Protein AF-A0A529GI39-F1 (afdb_monomer_lite)

Radius of gyration: 12.24 Å; chains: 1; bounding box: 31×32×24 Å

Foldseek 3Di:
DPPPEADDDPVLDDPLPLLVSLLSHWRDPVDHDPPRDFLPALLNVLNSCVNSVVDDPVRSVVSRPDPPPCPSVVSVVSND

Sequence (80 aa):
MAQTHTEWVPEHFIGGHSALDLSNAVFDRRVPAPDNELFKSTQDVANWFMASGLADHHQAQAVSEIEDGRFVERVREVRE

pLDDT: mean 81.06, std 11.9, range [37.62, 96.12]

Structure (mmCIF, N/CA/C/O backbone):
data_AF-A0A529GI39-F1
#
_entry.id   AF-A0A529GI39-F1
#
loop_
_atom_site.group_PDB
_atom_site.id
_at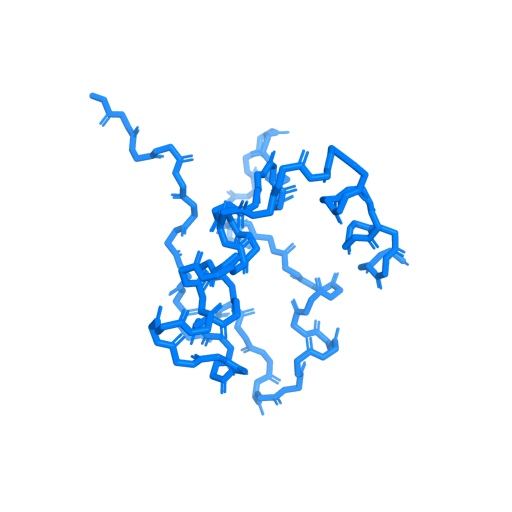om_site.type_symbol
_atom_site.label_atom_id
_atom_site.label_alt_id
_atom_site.label_comp_id
_atom_site.label_asym_id
_atom_site.label_entity_id
_atom_site.label_seq_id
_atom_site.pdbx_PDB_ins_code
_atom_site.Cartn_x
_atom_site.Cartn_y
_atom_site.Cartn_z
_atom_site.occupancy
_atom_site.B_iso_or_equiv
_atom_site.auth_seq_id
_atom_site.auth_comp_id
_atom_site.auth_asym_id
_atom_site.auth_atom_id
_atom_site.pdbx_PDB_model_num
ATOM 1 N N . MET A 1 1 ? -2.064 23.321 -4.764 1.00 37.62 1 MET A N 1
ATOM 2 C CA . MET A 1 1 ? -2.561 22.187 -3.964 1.00 37.62 1 MET A CA 1
ATOM 3 C C . MET A 1 1 ? -1.708 20.992 -4.353 1.00 37.62 1 MET A C 1
ATOM 5 O O . MET A 1 1 ? -1.831 20.543 -5.483 1.00 37.62 1 MET A O 1
ATOM 9 N N . ALA A 1 2 ? -0.744 20.599 -3.518 1.00 47.72 2 ALA A N 1
ATOM 10 C CA . ALA A 1 2 ? 0.041 19.390 -3.771 1.00 47.72 2 ALA A CA 1
ATOM 11 C C . ALA A 1 2 ? -0.886 18.173 -3.623 1.00 47.72 2 ALA A C 1
ATOM 13 O O . ALA A 1 2 ? -1.785 18.210 -2.782 1.00 47.72 2 ALA A O 1
ATOM 14 N N . GLN A 1 3 ? -0.725 17.150 -4.463 1.00 49.22 3 GLN A N 1
ATOM 15 C CA . GLN A 1 3 ? -1.536 15.932 -4.400 1.00 49.22 3 GLN A CA 1
ATOM 16 C C . GLN A 1 3 ? -1.451 15.337 -2.984 1.00 49.22 3 GLN A C 1
ATOM 18 O O . GLN A 1 3 ? -0.365 15.071 -2.482 1.00 49.22 3 GLN A O 1
ATOM 23 N N . THR A 1 4 ? -2.598 15.171 -2.324 1.00 66.69 4 THR A N 1
ATOM 24 C CA . THR A 1 4 ? -2.719 14.696 -0.932 1.00 66.69 4 THR A CA 1
ATOM 25 C C . THR A 1 4 ? -2.648 13.174 -0.798 1.00 66.69 4 THR A C 1
ATOM 27 O O . THR A 1 4 ? -2.921 12.648 0.275 1.00 66.69 4 THR A O 1
ATOM 30 N N . HIS A 1 5 ? -2.325 12.464 -1.878 1.00 64.81 5 HIS A N 1
ATOM 31 C CA . HIS A 1 5 ? -2.268 11.007 -1.929 1.00 64.81 5 HIS A CA 1
ATOM 32 C C . HIS A 1 5 ? -0.987 10.548 -2.628 1.00 64.81 5 HIS A C 1
ATOM 34 O O . HIS A 1 5 ? -0.461 11.237 -3.509 1.00 64.81 5 HIS A O 1
ATOM 40 N N . THR A 1 6 ? -0.511 9.361 -2.272 1.00 70.12 6 THR A N 1
ATOM 41 C CA . THR A 1 6 ? 0.698 8.789 -2.882 1.00 70.12 6 THR A CA 1
ATOM 42 C C . THR A 1 6 ? 0.430 8.309 -4.309 1.00 70.12 6 THR A C 1
ATOM 44 O O . THR A 1 6 ? -0.534 7.576 -4.543 1.00 70.12 6 THR A O 1
ATOM 47 N N . GLU A 1 7 ? 1.289 8.704 -5.255 1.00 73.62 7 GLU A N 1
ATOM 48 C CA . GLU A 1 7 ? 1.338 8.145 -6.610 1.00 73.62 7 GLU A CA 1
ATOM 49 C C . GLU A 1 7 ? 2.341 6.982 -6.630 1.00 73.62 7 GLU A C 1
ATOM 51 O O . GLU A 1 7 ? 3.542 7.164 -6.436 1.00 73.62 7 GLU A O 1
ATOM 56 N N . TRP A 1 8 ? 1.840 5.761 -6.801 1.00 76.62 8 TRP A N 1
ATOM 57 C CA . TRP A 1 8 ? 2.666 4.556 -6.792 1.00 76.62 8 TRP A CA 1
ATOM 58 C C . TRP A 1 8 ? 3.203 4.256 -8.193 1.00 76.62 8 TRP A C 1
ATOM 60 O O . TRP A 1 8 ? 2.423 4.118 -9.133 1.00 76.62 8 TRP A O 1
ATOM 70 N N . VAL A 1 9 ? 4.522 4.095 -8.321 1.00 77.25 9 VAL A N 1
ATOM 71 C CA . VAL A 1 9 ? 5.188 3.715 -9.579 1.00 77.25 9 VAL A CA 1
ATOM 72 C C . VAL A 1 9 ? 5.787 2.306 -9.486 1.00 77.25 9 VAL A C 1
ATOM 74 O O . VAL A 1 9 ? 6.085 1.855 -8.375 1.00 77.25 9 VAL A O 1
ATOM 77 N N . PRO A 1 10 ? 5.988 1.591 -10.612 1.00 74.12 10 PRO A N 1
ATOM 78 C CA . PRO A 1 10 ? 6.514 0.222 -10.616 1.00 74.12 10 PRO A CA 1
ATOM 79 C C . PRO A 1 10 ? 7.811 0.027 -9.814 1.00 74.12 10 PRO A C 1
ATOM 81 O O . PRO A 1 10 ? 7.996 -1.009 -9.183 1.00 74.12 10 PRO A O 1
ATOM 84 N N . GLU A 1 11 ? 8.687 1.030 -9.767 1.00 75.00 11 GLU A N 1
ATOM 85 C CA . GLU A 1 11 ? 9.961 1.014 -9.037 1.00 75.00 11 GLU A CA 1
ATOM 86 C C . GLU A 1 11 ? 9.800 0.956 -7.506 1.00 75.00 11 GLU A C 1
ATOM 88 O O . GLU A 1 11 ? 10.766 0.686 -6.782 1.00 75.00 11 GLU A O 1
ATOM 93 N N . HIS A 1 12 ? 8.594 1.203 -6.989 1.00 73.75 12 HIS A N 1
ATOM 94 C CA . HIS A 1 12 ? 8.281 1.030 -5.571 1.00 73.75 12 HIS A CA 1
ATOM 95 C C . HIS A 1 12 ? 8.086 -0.447 -5.191 1.00 73.75 12 HIS A C 1
ATOM 97 O O . HIS A 1 12 ? 8.276 -0.790 -4.019 1.00 73.75 12 HIS A O 1
ATOM 103 N N . PHE A 1 13 ? 7.831 -1.321 -6.169 1.00 76.56 13 PHE A N 1
ATOM 104 C CA . PHE A 1 13 ? 7.536 -2.741 -5.982 1.00 76.56 13 PHE A CA 1
ATOM 105 C C . PHE A 1 13 ? 8.753 -3.637 -6.290 1.00 76.56 13 PHE A C 1
ATOM 107 O O . PHE A 1 13 ? 9.532 -3.411 -7.215 1.00 76.56 13 PHE A O 1
ATOM 114 N N . ILE A 1 14 ? 8.914 -4.692 -5.504 1.00 75.25 14 ILE A N 1
ATOM 115 C CA . ILE A 1 14 ? 9.953 -5.717 -5.527 1.00 75.25 14 ILE A CA 1
ATOM 116 C C . ILE A 1 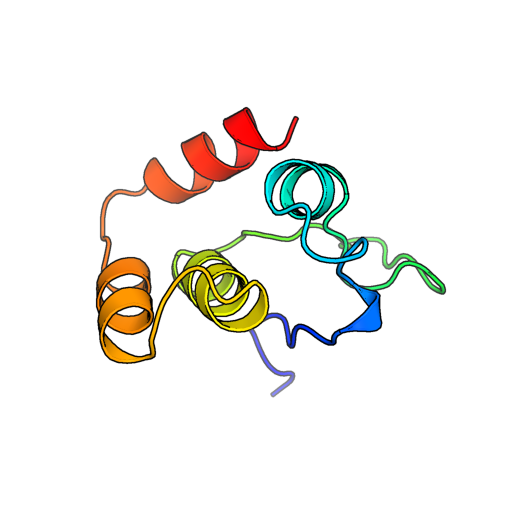14 ? 9.390 -6.935 -6.268 1.00 75.25 14 ILE A C 1
ATOM 118 O O . ILE A 1 14 ? 9.026 -7.965 -5.692 1.00 75.25 14 ILE A O 1
ATOM 122 N N . GLY A 1 15 ? 9.308 -6.808 -7.594 1.00 67.31 15 GLY A N 1
ATOM 123 C CA . GLY A 1 15 ? 9.065 -7.938 -8.496 1.00 67.31 15 GLY A CA 1
ATOM 124 C C . GLY A 1 15 ? 7.769 -8.720 -8.241 1.00 67.31 15 GLY A C 1
ATOM 125 O O . GLY A 1 15 ? 7.747 -9.921 -8.498 1.00 67.31 15 GLY A O 1
ATOM 126 N N . GLY A 1 16 ? 6.721 -8.072 -7.719 1.00 70.19 16 GLY A N 1
ATOM 127 C CA . GLY A 1 16 ? 5.401 -8.677 -7.501 1.00 70.19 16 GLY A CA 1
ATOM 128 C C . GLY A 1 16 ? 5.225 -9.422 -6.172 1.00 70.19 16 GLY A C 1
ATOM 129 O O . GLY A 1 16 ? 4.279 -10.196 -6.035 1.00 70.19 16 GLY A O 1
ATOM 130 N N . HIS A 1 17 ? 6.107 -9.219 -5.189 1.00 82.38 17 HIS A N 1
ATOM 131 C CA . HIS A 1 17 ? 5.958 -9.804 -3.854 1.00 82.38 17 HIS A CA 1
ATOM 132 C C . HIS A 1 17 ? 5.233 -8.838 -2.916 1.00 82.38 17 HIS A C 1
ATOM 134 O O . HIS A 1 17 ? 5.867 -8.148 -2.122 1.00 82.38 17 HIS A O 1
ATOM 140 N N . SER A 1 18 ? 3.899 -8.842 -2.941 1.00 80.75 18 SER A N 1
ATOM 141 C CA . SER A 1 18 ? 3.083 -7.848 -2.226 1.00 80.75 18 SER A CA 1
ATOM 142 C C . SER A 1 18 ? 3.395 -7.714 -0.729 1.00 80.75 18 SER A C 1
ATOM 144 O O . SER A 1 18 ? 3.313 -6.617 -0.190 1.00 80.75 18 SER A O 1
ATOM 146 N N . ALA A 1 19 ? 3.791 -8.799 -0.052 1.00 81.06 19 ALA A N 1
ATOM 147 C CA . ALA A 1 19 ? 4.212 -8.738 1.350 1.00 81.06 19 ALA A CA 1
ATOM 148 C C . ALA A 1 19 ? 5.526 -7.954 1.533 1.00 81.06 19 ALA A C 1
ATOM 150 O O . ALA A 1 19 ? 5.618 -7.098 2.406 1.00 81.06 19 ALA A O 1
ATOM 151 N N . LEU A 1 20 ? 6.523 -8.197 0.673 1.00 79.62 20 LEU A N 1
ATOM 152 C CA . LEU A 1 20 ? 7.781 -7.445 0.687 1.00 79.62 20 LEU A CA 1
ATOM 153 C C . LEU A 1 20 ? 7.558 -5.990 0.271 1.00 79.62 20 LEU A C 1
ATOM 155 O O . LEU A 1 20 ? 8.202 -5.096 0.817 1.00 79.62 20 LEU A O 1
ATOM 159 N N . ASP A 1 21 ? 6.635 -5.755 -0.658 1.00 83.00 21 ASP A N 1
ATOM 160 C CA . ASP A 1 21 ? 6.277 -4.419 -1.131 1.00 83.00 21 ASP A CA 1
ATOM 161 C C . ASP A 1 21 ? 5.615 -3.597 -0.036 1.00 83.00 21 ASP A C 1
ATOM 163 O O . ASP A 1 21 ? 5.942 -2.423 0.122 1.00 83.00 21 ASP A O 1
ATOM 167 N N . LEU A 1 22 ? 4.733 -4.221 0.750 1.00 85.69 22 LEU A N 1
ATOM 168 C CA . LEU A 1 22 ? 4.067 -3.581 1.876 1.00 85.69 22 LEU A CA 1
ATOM 169 C C . LEU A 1 22 ? 5.080 -3.202 2.966 1.00 85.69 22 LEU A C 1
ATOM 171 O O . LEU A 1 22 ? 5.148 -2.031 3.344 1.00 85.69 22 LEU A O 1
ATOM 175 N N . SER A 1 23 ? 5.917 -4.151 3.404 1.00 81.56 23 SER A N 1
ATOM 176 C CA . SER A 1 23 ? 6.937 -3.914 4.440 1.00 81.56 23 SER A CA 1
ATOM 177 C C . SER A 1 23 ? 7.993 -2.881 4.029 1.00 81.56 23 SER A C 1
ATOM 179 O O . SER A 1 23 ? 8.493 -2.136 4.866 1.00 81.56 23 SER A O 1
ATOM 181 N N . ASN A 1 24 ? 8.313 -2.779 2.733 1.00 76.50 24 ASN A N 1
ATOM 182 C CA . ASN A 1 24 ? 9.330 -1.852 2.216 1.00 76.50 24 ASN A CA 1
ATOM 183 C C . ASN A 1 24 ? 8.752 -0.585 1.563 1.00 76.50 24 ASN A C 1
ATOM 185 O O . ASN A 1 24 ? 9.494 0.165 0.913 1.00 76.50 24 ASN A O 1
ATOM 189 N N . ALA A 1 25 ? 7.448 -0.340 1.684 1.00 76.62 25 ALA A N 1
ATOM 190 C CA . ALA A 1 25 ? 6.790 0.815 1.088 1.00 76.62 25 ALA A CA 1
ATOM 191 C C . ALA A 1 25 ? 7.287 2.129 1.721 1.00 76.62 25 ALA A C 1
ATOM 193 O O . ALA A 1 25 ? 7.173 2.324 2.936 1.00 76.62 25 ALA A O 1
ATOM 194 N N . VAL A 1 26 ? 7.820 3.030 0.888 1.00 71.00 26 VAL A N 1
ATOM 195 C CA . VAL A 1 26 ? 8.244 4.401 1.238 1.00 71.00 26 VAL A CA 1
ATOM 196 C C . VAL A 1 26 ? 7.983 5.335 0.048 1.00 71.00 26 VAL A C 1
ATOM 198 O O . VAL A 1 26 ? 7.986 4.858 -1.088 1.00 71.00 26 VAL A O 1
ATOM 201 N N . PHE A 1 27 ? 7.722 6.629 0.289 1.00 67.50 27 PHE A N 1
ATOM 202 C CA . PHE A 1 27 ? 7.292 7.571 -0.762 1.00 67.50 27 PHE A CA 1
ATOM 203 C C . PHE A 1 27 ? 8.412 7.882 -1.765 1.00 67.50 27 PHE A C 1
ATOM 205 O O . PHE A 1 27 ? 8.208 7.775 -2.970 1.00 67.50 27 PHE A O 1
ATOM 212 N N . ASP A 1 28 ? 9.609 8.213 -1.272 1.00 68.19 28 ASP A N 1
ATOM 213 C CA . ASP A 1 28 ? 10.818 8.362 -2.087 1.00 68.19 28 ASP A CA 1
ATOM 214 C C . ASP A 1 28 ? 11.996 7.644 -1.405 1.00 68.19 28 ASP A C 1
ATOM 216 O O . ASP A 1 28 ? 12.380 7.956 -0.272 1.00 68.19 28 ASP A O 1
ATOM 220 N N . ARG A 1 29 ? 12.564 6.642 -2.093 1.00 68.50 29 ARG A N 1
ATOM 221 C CA . ARG A 1 29 ? 13.756 5.896 -1.637 1.00 68.50 29 ARG A CA 1
ATOM 222 C C . ARG A 1 29 ? 15.063 6.642 -1.896 1.00 68.50 29 ARG A C 1
ATOM 224 O O . ARG A 1 29 ? 16.055 6.378 -1.223 1.00 68.50 29 ARG A O 1
ATOM 231 N N . ARG A 1 30 ? 15.098 7.512 -2.906 1.00 69.38 30 ARG A N 1
ATOM 232 C CA . ARG A 1 30 ? 16.299 8.240 -3.341 1.00 69.38 30 ARG A CA 1
ATOM 233 C C . ARG A 1 30 ? 16.494 9.513 -2.530 1.00 69.38 30 ARG A C 1
ATOM 235 O O . ARG A 1 30 ? 17.636 9.880 -2.262 1.00 69.38 30 ARG A O 1
ATOM 242 N N . VAL A 1 31 ? 15.401 10.161 -2.135 1.00 67.00 31 VAL A N 1
ATOM 243 C CA . VAL A 1 31 ? 15.410 11.391 -1.337 1.00 67.00 31 VAL A CA 1
ATOM 244 C C . VAL A 1 31 ? 14.363 11.282 -0.222 1.00 67.00 31 VAL A C 1
ATOM 246 O O . VAL A 1 31 ? 13.263 11.815 -0.352 1.00 67.00 31 VAL A O 1
ATOM 249 N N . PRO A 1 32 ? 14.668 10.581 0.885 1.00 64.50 32 PRO A N 1
ATOM 250 C CA . PRO A 1 32 ? 13.707 10.420 1.967 1.00 64.50 32 PRO A CA 1
ATOM 251 C C . PRO A 1 32 ? 13.384 11.783 2.593 1.00 64.50 32 PRO A C 1
ATOM 253 O O . PRO A 1 32 ? 14.248 12.435 3.185 1.00 64.50 32 PRO A O 1
ATOM 256 N N . ALA A 1 33 ? 12.134 12.223 2.444 1.00 66.38 33 ALA A N 1
ATOM 257 C CA . ALA A 1 33 ? 11.632 13.421 3.105 1.00 66.38 33 ALA A CA 1
ATOM 258 C C . ALA A 1 33 ? 11.523 13.194 4.628 1.00 66.38 33 ALA A C 1
ATOM 260 O O . ALA A 1 33 ? 11.406 12.050 5.069 1.00 66.38 33 ALA A O 1
ATOM 261 N N . PRO A 1 34 ? 11.503 14.256 5.455 1.00 68.12 34 PRO A N 1
ATOM 262 C CA . PRO A 1 34 ? 11.270 14.119 6.896 1.00 68.12 34 PRO A CA 1
ATOM 263 C C . PRO A 1 34 ? 9.946 13.420 7.230 1.00 68.12 34 PRO A C 1
ATOM 265 O O . PRO A 1 34 ? 9.851 12.740 8.243 1.00 68.12 34 PRO A O 1
ATOM 268 N N . ASP A 1 35 ? 8.947 13.569 6.357 1.00 69.06 35 ASP A N 1
ATOM 269 C CA . ASP A 1 35 ? 7.661 12.883 6.426 1.00 69.06 35 ASP A CA 1
ATOM 270 C C . ASP A 1 35 ? 7.512 11.914 5.236 1.00 69.06 35 ASP A C 1
ATOM 272 O O . ASP A 1 35 ? 6.790 12.179 4.276 1.00 69.06 35 ASP A O 1
ATOM 276 N N . ASN A 1 36 ? 8.271 10.811 5.273 1.00 68.94 36 ASN A N 1
ATOM 277 C CA . ASN A 1 36 ? 8.275 9.753 4.245 1.00 68.94 36 ASN A CA 1
ATOM 278 C C . ASN A 1 36 ? 7.277 8.616 4.553 1.00 68.94 36 ASN A C 1
ATOM 280 O O . ASN A 1 36 ? 7.333 7.554 3.927 1.00 68.94 36 ASN A O 1
ATOM 284 N N . GLU A 1 37 ? 6.419 8.798 5.564 1.00 72.12 37 GLU A N 1
ATOM 285 C CA . GLU A 1 37 ? 5.445 7.794 5.991 1.00 72.12 37 GLU A CA 1
ATOM 286 C C . GLU A 1 37 ? 4.294 7.663 4.988 1.00 72.12 37 GLU A C 1
ATOM 288 O O . GLU A 1 37 ? 3.710 8.655 4.542 1.00 72.12 37 GLU A O 1
ATOM 293 N N . LEU A 1 38 ? 3.939 6.414 4.683 1.00 80.25 38 LEU A N 1
ATOM 294 C CA . LEU A 1 38 ? 2.828 6.043 3.810 1.00 80.25 38 LEU A CA 1
ATOM 295 C C . LEU A 1 38 ? 1.648 5.481 4.611 1.00 80.25 38 LEU A C 1
ATOM 297 O O . LEU A 1 38 ? 1.721 5.329 5.830 1.00 80.25 38 LEU A O 1
ATOM 301 N N . PHE A 1 39 ? 0.546 5.187 3.915 1.00 87.44 39 PHE A N 1
ATOM 302 C CA . PHE A 1 39 ? -0.685 4.656 4.509 1.00 87.44 39 PHE A CA 1
ATOM 303 C C . 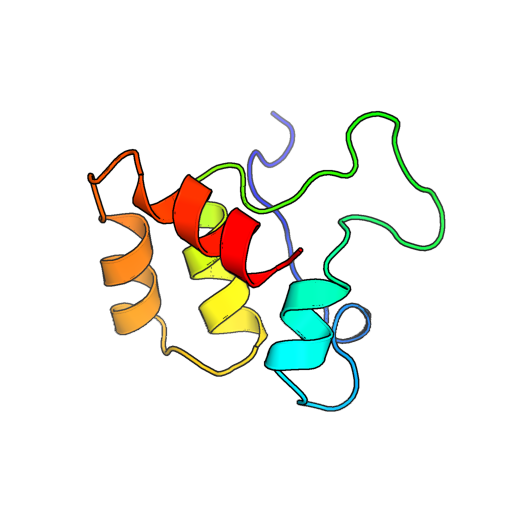PHE A 1 39 ? -1.252 5.592 5.583 1.00 87.44 39 PHE A C 1
ATOM 305 O O . PHE A 1 39 ? -1.418 5.198 6.731 1.00 87.44 39 PHE A O 1
ATOM 312 N N . LYS A 1 40 ? -1.492 6.867 5.253 1.00 86.56 40 LYS A N 1
ATOM 313 C CA . LYS A 1 40 ? -2.081 7.866 6.172 1.00 86.56 40 LYS A CA 1
ATOM 314 C C . LYS A 1 40 ? -3.600 7.901 6.116 1.00 86.56 40 LYS A C 1
ATOM 316 O O . LYS A 1 40 ? -4.239 8.464 6.998 1.00 86.56 40 LYS A 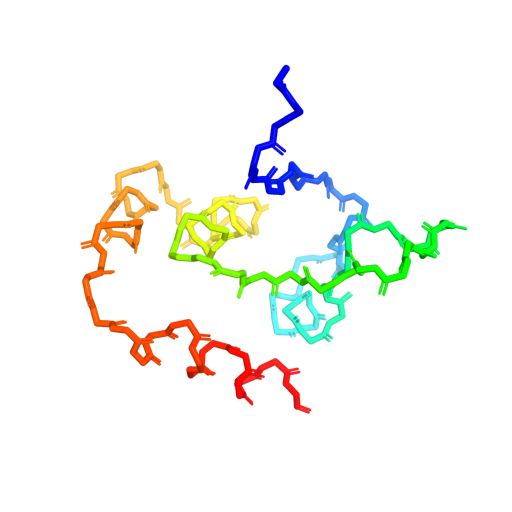O 1
ATOM 321 N N . SER A 1 41 ? -4.167 7.286 5.090 1.00 90.06 41 SER A N 1
ATOM 322 C CA . SER A 1 41 ? -5.596 7.261 4.826 1.00 90.06 41 SER A CA 1
ATOM 323 C C . SER A 1 41 ? -6.010 5.937 4.189 1.00 90.06 41 SER A C 1
ATOM 325 O O . SER A 1 41 ? -5.182 5.211 3.632 1.00 90.06 41 SER A O 1
ATOM 327 N N . THR A 1 42 ? -7.308 5.641 4.218 1.00 93.50 42 THR A N 1
ATOM 328 C CA . THR A 1 42 ? -7.900 4.535 3.449 1.00 93.50 42 THR A CA 1
ATOM 329 C C . THR A 1 42 ? -7.670 4.702 1.948 1.00 93.50 42 THR A C 1
ATOM 331 O O . THR A 1 42 ? -7.449 3.714 1.252 1.00 93.50 42 THR A O 1
ATOM 334 N N . GLN A 1 43 ? -7.618 5.945 1.456 1.00 91.38 43 GLN A N 1
ATOM 335 C CA . GLN A 1 43 ? -7.277 6.257 0.068 1.00 91.38 43 GLN A CA 1
ATOM 336 C C . GLN A 1 43 ? -5.849 5.826 -0.294 1.00 91.38 43 GLN A C 1
ATOM 338 O O . GLN A 1 43 ? -5.637 5.272 -1.370 1.00 91.38 43 GLN A O 1
ATOM 343 N N . ASP A 1 44 ? -4.869 6.031 0.590 1.00 89.69 44 ASP A N 1
ATOM 344 C CA . ASP A 1 44 ? -3.494 5.577 0.338 1.00 89.69 44 ASP A CA 1
ATOM 345 C C . ASP A 1 44 ? -3.416 4.048 0.252 1.00 89.69 44 ASP A C 1
ATOM 347 O O . ASP A 1 44 ? -2.702 3.513 -0.599 1.00 89.69 44 ASP A O 1
ATOM 351 N N . VAL A 1 45 ? -4.177 3.350 1.104 1.00 91.19 45 VAL A N 1
ATOM 352 C CA . VAL A 1 45 ? -4.295 1.886 1.069 1.00 91.19 45 VAL A CA 1
ATOM 353 C C . VAL A 1 45 ? -4.946 1.443 -0.244 1.00 91.19 45 VAL A C 1
ATOM 355 O O . VAL A 1 45 ? -4.384 0.606 -0.943 1.00 91.19 45 VAL A O 1
ATOM 358 N N . ALA A 1 46 ? -6.074 2.041 -0.633 1.00 92.81 46 ALA A N 1
ATOM 359 C CA . ALA A 1 46 ? -6.753 1.749 -1.896 1.00 92.81 46 ALA A CA 1
ATOM 360 C C . ALA A 1 46 ? -5.831 1.935 -3.113 1.00 92.81 46 ALA A C 1
ATOM 362 O O . ALA A 1 46 ? -5.732 1.051 -3.967 1.00 92.81 46 ALA A O 1
ATOM 363 N N . ASN A 1 47 ? -5.094 3.048 -3.156 1.00 90.50 47 ASN A N 1
ATOM 364 C CA . ASN A 1 47 ? -4.132 3.330 -4.218 1.00 90.50 47 ASN A CA 1
ATOM 365 C C . ASN A 1 47 ? -3.026 2.264 -4.278 1.00 90.50 47 ASN A C 1
ATOM 367 O O . ASN A 1 47 ? -2.636 1.847 -5.369 1.00 90.50 47 ASN A O 1
ATOM 371 N N . TRP A 1 48 ? -2.542 1.793 -3.124 1.00 90.81 48 TRP A N 1
ATOM 372 C CA . TRP A 1 48 ? -1.536 0.731 -3.065 1.00 90.81 48 TRP A CA 1
ATOM 373 C C . TRP A 1 48 ? -2.081 -0.620 -3.546 1.00 90.81 48 TRP A C 1
ATOM 375 O O . TRP A 1 48 ? -1.398 -1.335 -4.278 1.00 90.81 48 TRP A O 1
ATOM 385 N N . PHE A 1 49 ? -3.324 -0.965 -3.198 1.00 90.94 49 PHE A N 1
ATOM 386 C CA . PHE A 1 49 ? -3.985 -2.187 -3.672 1.00 90.94 49 PHE A CA 1
ATOM 387 C C . PHE A 1 49 ? -4.129 -2.209 -5.203 1.00 90.94 49 PHE A C 1
ATOM 389 O O . PHE A 1 49 ? -3.864 -3.240 -5.822 1.00 90.94 49 PHE A O 1
ATOM 396 N N . MET A 1 50 ? -4.474 -1.075 -5.827 1.00 90.62 50 MET A N 1
ATOM 397 C CA . MET A 1 50 ? -4.490 -0.980 -7.294 1.00 90.62 50 MET A CA 1
ATOM 398 C C . MET A 1 50 ? -3.089 -1.117 -7.887 1.00 90.62 50 MET A C 1
ATOM 400 O O . MET A 1 50 ? -2.882 -1.875 -8.831 1.00 90.62 50 MET A O 1
ATOM 404 N N . ALA A 1 51 ? -2.116 -0.392 -7.335 1.00 86.50 51 ALA A N 1
ATOM 405 C CA . ALA A 1 51 ? -0.765 -0.351 -7.883 1.00 86.50 51 ALA A CA 1
ATOM 406 C C . ALA A 1 51 ? -0.006 -1.681 -7.728 1.00 86.50 51 ALA A C 1
ATOM 408 O O . ALA A 1 51 ? 0.800 -2.031 -8.585 1.00 86.50 51 ALA A O 1
ATOM 409 N N . SER A 1 52 ? -0.312 -2.450 -6.680 1.00 86.31 52 SER A N 1
ATOM 410 C CA . SER A 1 52 ? 0.192 -3.817 -6.482 1.00 86.31 52 SER A CA 1
ATOM 411 C C . SER A 1 52 ? -0.532 -4.872 -7.329 1.00 86.31 52 SER A C 1
ATOM 413 O O . SER A 1 52 ? -0.118 -6.030 -7.341 1.00 86.31 52 SER A O 1
ATOM 415 N N . GLY A 1 53 ? -1.614 -4.504 -8.028 1.00 87.38 53 GLY A N 1
ATOM 416 C CA . GLY A 1 53 ? -2.436 -5.433 -8.806 1.00 87.38 53 GLY A CA 1
ATOM 417 C C . GLY A 1 53 ? -3.300 -6.373 -7.958 1.00 87.38 53 GLY A C 1
ATOM 418 O O . GLY A 1 53 ? -3.816 -7.359 -8.482 1.00 87.38 53 GLY A O 1
ATOM 419 N N . LEU A 1 54 ? -3.462 -6.088 -6.662 1.00 88.88 54 LEU A N 1
ATOM 420 C CA . LEU A 1 54 ? -4.292 -6.873 -5.742 1.00 88.88 54 LEU A CA 1
ATOM 421 C C . LEU A 1 54 ? -5.781 -6.516 -5.816 1.00 88.88 54 LEU A C 1
ATOM 423 O O . LEU A 1 54 ? -6.612 -7.286 -5.336 1.00 88.88 54 LEU A O 1
ATOM 427 N N . ALA A 1 55 ? -6.113 -5.357 -6.384 1.00 92.69 55 ALA A N 1
ATOM 428 C CA . ALA A 1 55 ? -7.481 -4.894 -6.551 1.00 92.69 55 ALA A CA 1
ATOM 429 C C . ALA A 1 55 ? -7.697 -4.263 -7.927 1.00 92.69 55 ALA A C 1
ATOM 431 O O . ALA A 1 55 ? -6.833 -3.555 -8.449 1.00 92.69 55 ALA A O 1
ATOM 432 N N . ASP A 1 56 ? -8.891 -4.465 -8.477 1.00 94.31 56 ASP A N 1
ATOM 433 C CA . ASP A 1 56 ? -9.410 -3.609 -9.537 1.00 94.31 56 ASP A CA 1
ATOM 434 C C . ASP A 1 56 ? -9.931 -2.266 -8.981 1.00 94.31 56 ASP A C 1
ATOM 436 O O . ASP A 1 56 ? -9.944 -2.017 -7.773 1.00 94.31 56 ASP A O 1
ATOM 440 N N . HIS A 1 57 ? -10.373 -1.376 -9.875 1.00 92.94 57 HIS A N 1
ATOM 441 C CA . HIS A 1 57 ? -10.865 -0.046 -9.500 1.00 92.94 57 HIS A CA 1
ATOM 442 C C . HIS A 1 57 ? -12.080 -0.096 -8.563 1.00 92.94 57 HIS A C 1
ATOM 444 O O . HIS A 1 57 ? -12.189 0.731 -7.661 1.00 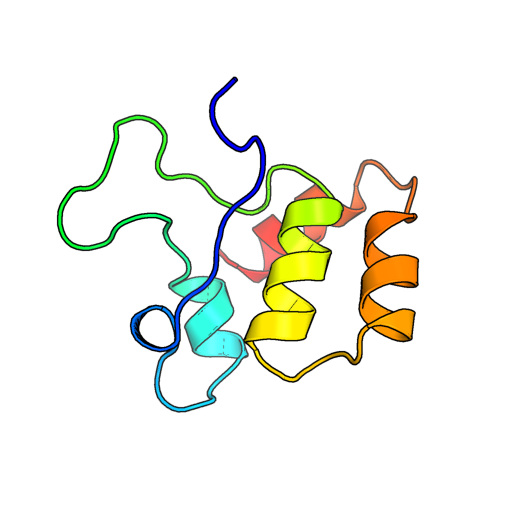92.94 57 HIS A O 1
ATOM 450 N N . HIS A 1 58 ? -12.989 -1.053 -8.757 1.00 95.25 58 HIS A N 1
ATOM 451 C CA . HIS A 1 58 ? -14.195 -1.172 -7.939 1.00 95.25 58 HIS A CA 1
ATOM 452 C C . HIS A 1 58 ? -13.844 -1.658 -6.527 1.00 95.25 58 HIS A C 1
ATOM 454 O O . HIS A 1 58 ? -14.325 -1.120 -5.531 1.00 95.25 58 HIS A O 1
ATOM 460 N N . GLN A 1 59 ? -12.958 -2.648 -6.429 1.00 96.12 59 GLN A N 1
ATOM 461 C CA . GLN A 1 59 ? -12.446 -3.149 -5.157 1.00 96.12 59 GLN A CA 1
ATOM 462 C C . GLN A 1 59 ? -11.652 -2.075 -4.401 1.00 96.12 59 GLN A C 1
ATOM 464 O O . GLN A 1 59 ? -11.838 -1.912 -3.197 1.00 96.12 59 GLN A O 1
ATOM 469 N N . ALA A 1 60 ? -10.812 -1.303 -5.092 1.00 93.38 60 ALA A N 1
ATOM 470 C CA . ALA A 1 60 ? -10.071 -0.205 -4.481 1.00 93.38 60 ALA A CA 1
ATOM 471 C C . ALA A 1 60 ? -10.987 0.926 -3.999 1.00 93.38 60 ALA A C 1
ATOM 473 O O . ALA A 1 60 ? -10.771 1.466 -2.914 1.00 93.38 60 ALA A O 1
ATOM 474 N N . GLN A 1 61 ? -12.047 1.241 -4.747 1.00 94.62 61 GLN A N 1
ATOM 475 C CA . GLN A 1 61 ? -13.056 2.191 -4.291 1.00 94.62 61 GLN A CA 1
ATOM 476 C C . GLN A 1 61 ? -13.697 1.722 -2.977 1.00 94.62 61 GLN A C 1
ATOM 478 O O . GLN A 1 61 ? -13.723 2.485 -2.012 1.00 94.62 61 GLN A O 1
ATOM 483 N N . ALA A 1 62 ? -14.104 0.453 -2.890 1.00 95.31 62 ALA A N 1
ATOM 484 C CA . ALA A 1 62 ? -14.663 -0.101 -1.658 1.00 95.31 62 ALA A CA 1
ATOM 485 C C . ALA A 1 62 ? -13.686 -0.013 -0.468 1.00 95.31 62 ALA A C 1
ATOM 487 O O . ALA A 1 62 ? -14.109 0.247 0.654 1.00 95.31 62 ALA A O 1
ATOM 488 N N . VAL A 1 63 ? -12.377 -0.179 -0.702 1.00 93.50 63 VAL A N 1
ATOM 489 C CA . VAL A 1 63 ? -11.342 0.015 0.331 1.00 93.50 63 VAL A CA 1
ATOM 490 C C . VAL A 1 63 ? -11.251 1.478 0.777 1.00 93.50 63 VAL A C 1
ATOM 492 O O 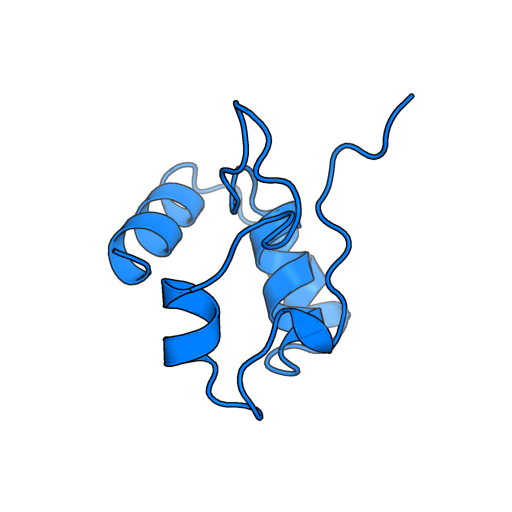. VAL A 1 63 ? -11.121 1.742 1.972 1.00 93.50 63 VAL A O 1
ATOM 495 N N . SER A 1 64 ? -11.332 2.434 -0.153 1.00 92.88 64 SER A N 1
ATOM 496 C CA . SER A 1 64 ? -11.259 3.867 0.172 1.00 92.88 64 SER A CA 1
ATOM 497 C C . SER A 1 64 ? -12.431 4.349 1.037 1.00 92.88 64 SER A C 1
ATOM 499 O O . SER A 1 64 ? -12.255 5.250 1.856 1.00 92.88 64 SER A O 1
ATOM 501 N N . GLU A 1 65 ? -13.592 3.701 0.907 1.00 94.81 65 GLU A N 1
ATOM 502 C CA . GLU A 1 65 ? -14.838 4.019 1.615 1.00 94.81 65 GLU A CA 1
ATOM 503 C C . GLU A 1 65 ? -14.935 3.361 3.009 1.00 94.81 65 GLU A C 1
ATOM 505 O O . GLU A 1 65 ? -15.933 3.533 3.707 1.00 94.81 65 GLU A O 1
ATOM 510 N N . ILE A 1 66 ? -13.913 2.615 3.451 1.00 94.06 66 ILE A N 1
ATOM 511 C CA . ILE A 1 66 ? -13.888 2.029 4.798 1.00 94.06 66 ILE A CA 1
ATOM 512 C C . ILE A 1 66 ? -13.806 3.145 5.851 1.00 94.06 66 ILE A C 1
ATOM 514 O O . ILE A 1 66 ? -12.791 3.824 5.980 1.00 94.06 66 ILE A O 1
ATOM 518 N N . GLU A 1 67 ? -14.856 3.286 6.661 1.00 89.88 67 GLU A N 1
ATOM 519 C CA . GLU A 1 67 ? -14.932 4.290 7.736 1.00 89.88 67 GLU A CA 1
ATOM 520 C C . GLU A 1 67 ? -14.325 3.818 9.077 1.00 89.88 67 GLU A C 1
ATOM 522 O O . GLU A 1 67 ? -14.266 4.586 10.040 1.00 89.88 67 GLU A O 1
ATOM 527 N N . ASP A 1 68 ? -13.863 2.563 9.181 1.00 86.12 68 ASP A N 1
ATOM 528 C CA . ASP A 1 68 ? -13.200 2.060 10.395 1.00 86.12 68 ASP A CA 1
ATOM 529 C C . ASP A 1 68 ? -11.842 2.750 10.574 1.00 86.12 68 ASP A C 1
ATOM 531 O O . ASP A 1 68 ? -10.861 2.407 9.912 1.00 86.12 68 ASP A O 1
ATOM 535 N N . GLY A 1 69 ? -11.768 3.690 11.519 1.00 75.94 69 GLY A N 1
ATOM 536 C CA . GLY A 1 69 ? -10.539 4.419 11.841 1.00 75.94 69 GLY A CA 1
ATOM 537 C C . GLY A 1 69 ? -9.352 3.522 12.218 1.00 75.94 69 GLY A C 1
ATOM 538 O O . GLY A 1 69 ? -8.208 3.932 12.048 1.00 75.94 69 GLY A O 1
ATOM 539 N N . ARG A 1 70 ? -9.596 2.275 12.648 1.00 89.44 70 ARG A N 1
ATOM 540 C CA . ARG A 1 70 ? -8.533 1.304 12.965 1.00 89.44 70 ARG A CA 1
ATOM 541 C C . ARG A 1 70 ? -8.023 0.538 11.752 1.00 89.44 70 ARG A C 1
ATOM 543 O O . ARG A 1 70 ? -7.047 -0.199 11.862 1.00 89.44 70 ARG A O 1
ATOM 550 N N . PHE A 1 71 ? -8.680 0.647 10.600 1.00 91.81 71 PHE A N 1
ATOM 551 C CA . PHE A 1 71 ? -8.274 -0.081 9.400 1.00 91.81 71 PHE A CA 1
ATOM 552 C C . PHE A 1 71 ? -6.853 0.300 8.973 1.00 91.81 71 PHE A C 1
ATOM 554 O O . PHE A 1 71 ? -6.010 -0.574 8.786 1.00 91.81 71 PHE A O 1
ATOM 561 N N . VAL A 1 72 ? -6.571 1.602 8.893 1.00 90.25 72 VAL A N 1
ATOM 562 C CA . VAL A 1 72 ? -5.244 2.116 8.525 1.00 90.25 72 VAL A CA 1
ATOM 563 C C . VAL A 1 72 ? -4.191 1.709 9.558 1.00 90.25 72 VAL A C 1
ATOM 565 O O . VAL A 1 72 ? -3.093 1.309 9.181 1.00 90.25 72 VAL A O 1
ATOM 568 N N . GLU A 1 73 ? -4.535 1.746 10.848 1.00 90.31 73 GLU A N 1
ATOM 569 C CA . GLU A 1 73 ? -3.652 1.304 11.936 1.00 90.31 73 GLU A CA 1
ATOM 570 C C . GLU A 1 73 ? -3.264 -0.169 11.771 1.00 90.31 73 GLU A C 1
ATOM 572 O O . GLU A 1 73 ? -2.082 -0.489 11.762 1.00 90.31 73 GLU A O 1
ATOM 577 N N . ARG A 1 74 ? -4.231 -1.056 11.511 1.00 91.06 74 ARG A N 1
ATOM 578 C CA . ARG A 1 74 ? -3.962 -2.484 11.274 1.00 91.06 74 ARG A CA 1
ATOM 579 C C . ARG A 1 74 ? -3.102 -2.737 10.040 1.00 91.06 74 ARG A C 1
ATOM 581 O O . ARG A 1 74 ? -2.271 -3.637 10.047 1.00 91.06 74 ARG A O 1
ATOM 588 N N . VAL A 1 75 ? -3.289 -1.966 8.967 1.00 89.88 75 VAL A N 1
ATOM 589 C CA . VAL A 1 75 ? -2.427 -2.073 7.775 1.00 89.88 75 VAL A CA 1
ATOM 590 C C . VAL A 1 75 ? -0.987 -1.684 8.118 1.00 89.88 75 VAL A C 1
ATOM 592 O O . VAL A 1 75 ? -0.055 -2.347 7.664 1.00 89.88 75 VAL A O 1
ATOM 595 N N . ARG A 1 76 ? -0.795 -0.652 8.949 1.00 87.25 76 ARG A N 1
ATOM 596 C CA . ARG A 1 76 ? 0.531 -0.256 9.446 1.00 87.25 76 ARG A CA 1
ATOM 597 C C . ARG A 1 76 ? 1.138 -1.315 10.366 1.00 87.25 76 ARG A C 1
ATOM 599 O O . ARG A 1 76 ? 2.313 -1.609 10.210 1.00 87.25 76 ARG A O 1
ATOM 606 N N . GLU A 1 77 ? 0.345 -1.939 11.237 1.00 87.69 77 GLU A N 1
ATOM 607 C CA . GLU A 1 77 ? 0.796 -3.052 12.088 1.00 87.69 77 GLU A CA 1
ATOM 608 C C . GLU A 1 77 ? 1.272 -4.262 11.272 1.00 87.69 77 GLU A C 1
ATOM 610 O O . GLU A 1 77 ? 2.243 -4.900 11.645 1.00 87.69 77 GLU A O 1
ATOM 615 N N . VAL A 1 78 ? 0.612 -4.589 10.154 1.00 85.69 78 VAL A N 1
ATOM 616 C CA . VAL A 1 78 ? 1.037 -5.695 9.268 1.00 85.69 78 VAL A CA 1
ATOM 617 C C . VAL A 1 78 ? 2.314 -5.354 8.492 1.00 85.69 78 VAL A C 1
ATOM 619 O O . VAL A 1 78 ? 3.036 -6.251 8.059 1.00 85.69 78 VAL A O 1
ATOM 622 N N . ARG A 1 79 ? 2.571 -4.063 8.266 1.00 82.06 79 ARG A N 1
ATOM 623 C CA . ARG A 1 79 ? 3.754 -3.584 7.549 1.00 82.06 79 ARG A CA 1
ATOM 624 C C . ARG A 1 79 ? 5.036 -3.718 8.381 1.00 82.06 79 ARG A C 1
ATOM 626 O O . ARG A 1 79 ? 6.076 -3.996 7.779 1.00 82.06 79 ARG A O 1
ATOM 633 N N . GLU A 1 80 ? 4.965 -3.451 9.685 1.00 78.81 80 GLU A N 1
ATOM 634 C CA . GLU A 1 80 ? 6.096 -3.469 10.636 1.00 78.81 80 GLU A CA 1
ATOM 635 C C . GLU A 1 80 ? 6.498 -4.885 11.076 1.00 78.81 80 GLU A C 1
ATOM 637 O O . GLU A 1 80 ? 7.726 -5.116 11.192 1.00 78.81 80 GLU A O 1
#

Secondary structure (DSSP, 8-state):
---SS----GGGSSTT-HHHHHHT--S-SSS--TT-----SHHHHHHHHHHTTS--HHHHHHHHT---THHHHHHHHHH-